Protein AF-A0A2D9NPJ0-F1 (afdb_monomer_lite)

Sequence (54 aa):
MPTTQHFADVNGKRIAYLEAGRGDPIVLLHGNPTSSYLWRNIIPTLEGCGRVIA

pLDDT: mean 97.78, std 1.38, range [90.12, 98.69]

Radius of gyration: 11.27 Å; chains: 1; bounding box: 30×19×28 Å

Structure (mmCIF, N/CA/C/O backbone):
data_AF-A0A2D9NPJ0-F1
#
_entry.id   AF-A0A2D9NPJ0-F1
#
loop_
_atom_site.group_PDB
_atom_site.id
_atom_site.type_symbol
_atom_site.label_atom_id
_atom_site.label_alt_id
_atom_site.label_comp_id
_atom_site.label_asym_id
_atom_site.label_entity_id
_atom_site.label_seq_id
_atom_site.pdbx_PDB_ins_code
_atom_site.Cartn_x
_atom_site.Cartn_y
_atom_site.Cartn_z
_atom_site.occupancy
_atom_site.B_iso_or_equiv
_atom_site.auth_seq_id
_atom_site.auth_comp_id
_atom_site.auth_asym_id
_atom_site.auth_atom_id
_atom_site.pdbx_PDB_model_num
ATOM 1 N N . MET A 1 1 ? 9.675 7.291 -7.159 1.00 90.12 1 MET A N 1
ATOM 2 C CA . MET A 1 1 ? 8.524 8.211 -7.334 1.00 90.12 1 MET A CA 1
ATOM 3 C C . MET A 1 1 ? 7.905 8.703 -6.017 1.00 90.12 1 MET A C 1
ATOM 5 O O . MET A 1 1 ? 7.857 7.928 -5.064 1.00 90.12 1 MET A O 1
ATOM 9 N N . PRO A 1 2 ? 7.437 9.968 -5.948 1.00 92.56 2 PRO A N 1
ATOM 10 C CA . PRO A 1 2 ? 6.734 10.528 -4.787 1.00 92.56 2 PRO A CA 1
ATOM 11 C C . PRO A 1 2 ? 5.298 9.992 -4.656 1.00 92.56 2 PRO A C 1
ATOM 13 O O . PRO A 1 2 ? 4.605 9.815 -5.657 1.00 92.56 2 PRO A O 1
ATOM 16 N N . THR A 1 3 ? 4.848 9.774 -3.418 1.00 97.25 3 THR A N 1
ATOM 17 C CA . THR A 1 3 ? 3.477 9.351 -3.084 1.00 97.25 3 THR A CA 1
ATOM 18 C C . THR A 1 3 ? 2.643 10.518 -2.578 1.00 97.25 3 THR A C 1
ATOM 20 O O . THR A 1 3 ? 3.138 11.332 -1.798 1.00 97.25 3 THR A O 1
ATOM 23 N N . THR A 1 4 ? 1.361 10.542 -2.930 1.00 98.19 4 THR A N 1
ATOM 24 C CA . THR A 1 4 ? 0.371 11.458 -2.348 1.00 98.19 4 THR A CA 1
ATOM 25 C C . THR A 1 4 ? -0.599 10.671 -1.474 1.00 98.19 4 THR A C 1
ATOM 27 O O . THR A 1 4 ? -0.978 9.554 -1.820 1.00 98.19 4 THR A O 1
ATOM 30 N N . GLN A 1 5 ? -0.975 11.226 -0.321 1.00 97.94 5 GLN A N 1
ATOM 31 C CA . GLN A 1 5 ? -1.972 10.614 0.553 1.00 97.94 5 GLN A CA 1
ATOM 32 C C . GLN A 1 5 ? -3.377 11.034 0.133 1.00 97.94 5 GLN A C 1
ATOM 34 O O . GLN A 1 5 ? -3.665 12.220 -0.026 1.00 97.94 5 GLN A O 1
ATOM 39 N N . HIS A 1 6 ? -4.262 10.052 0.042 1.00 98.44 6 HIS A N 1
ATOM 40 C CA . HIS A 1 6 ? -5.663 10.224 -0.297 1.00 98.44 6 HIS A CA 1
ATOM 41 C C . HIS A 1 6 ? -6.554 9.517 0.724 1.00 98.44 6 HIS A C 1
ATOM 43 O O . HIS A 1 6 ? -6.097 8.752 1.579 1.00 98.44 6 HIS A O 1
ATOM 49 N N . PHE A 1 7 ? -7.852 9.795 0.628 1.00 98.56 7 PHE A N 1
ATOM 50 C CA . PHE A 1 7 ? -8.875 9.115 1.403 1.00 98.56 7 PHE A CA 1
ATOM 51 C C . PHE A 1 7 ? -10.059 8.757 0.512 1.00 98.56 7 PHE A C 1
ATOM 53 O O . PHE A 1 7 ? -10.411 9.527 -0.380 1.00 98.56 7 PHE A O 1
ATOM 60 N N . ALA A 1 8 ? -10.677 7.611 0.776 1.00 98.25 8 ALA A N 1
ATOM 61 C CA . ALA A 1 8 ? -11.929 7.195 0.156 1.00 98.25 8 ALA A CA 1
ATOM 62 C C . ALA A 1 8 ? -12.963 6.865 1.233 1.00 98.25 8 ALA A C 1
ATOM 64 O O . ALA A 1 8 ? -12.633 6.223 2.232 1.00 98.25 8 ALA A O 1
ATOM 65 N N . ASP A 1 9 ? -14.210 7.272 1.015 1.00 98.56 9 ASP A N 1
ATOM 66 C CA . ASP A 1 9 ? -15.333 6.883 1.862 1.00 98.56 9 ASP A CA 1
ATOM 67 C C . ASP A 1 9 ? -15.974 5.606 1.306 1.00 98.56 9 ASP A C 1
ATOM 69 O O . ASP A 1 9 ? -16.502 5.584 0.195 1.00 98.56 9 ASP A O 1
ATOM 73 N N . VAL A 1 10 ? -15.913 4.522 2.079 1.00 98.06 10 VAL A N 1
ATOM 74 C CA . VAL A 1 10 ? -16.423 3.196 1.706 1.00 98.06 10 VAL A CA 1
ATOM 75 C C . VAL A 1 10 ? -17.262 2.656 2.856 1.00 98.06 10 VAL A C 1
ATOM 77 O O . VAL A 1 10 ? -16.760 2.466 3.962 1.00 98.06 10 VAL A O 1
ATOM 80 N N . ASN A 1 11 ? -18.550 2.405 2.612 1.00 98.19 11 ASN A N 1
ATOM 81 C CA . ASN A 1 11 ? -19.494 1.901 3.622 1.00 98.19 11 ASN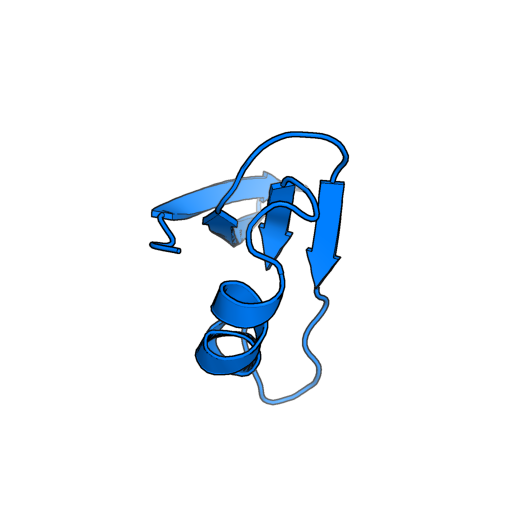 A CA 1
ATOM 82 C C . ASN A 1 11 ? -19.473 2.716 4.934 1.00 98.19 11 ASN A C 1
ATOM 84 O O . ASN A 1 11 ? -19.451 2.154 6.029 1.00 98.19 11 ASN A O 1
ATOM 88 N N . GLY A 1 12 ? -19.420 4.049 4.818 1.00 98.19 12 GLY A N 1
ATOM 89 C CA . GLY A 1 12 ? -19.372 4.970 5.961 1.00 98.19 12 GLY A CA 1
ATOM 90 C C . GLY A 1 12 ? -18.033 5.003 6.708 1.00 98.19 12 GLY A C 1
ATOM 91 O O . GLY A 1 12 ? -17.954 5.592 7.783 1.00 98.19 12 GLY A O 1
ATOM 92 N N . LYS A 1 13 ? -16.982 4.371 6.173 1.00 98.12 13 LYS A N 1
ATOM 93 C CA . LYS A 1 13 ? -15.631 4.372 6.743 1.00 98.12 13 LYS A CA 1
ATOM 94 C C . LYS A 1 13 ? -14.672 5.107 5.823 1.00 98.12 13 LYS A C 1
ATOM 96 O O . LYS A 1 13 ? -14.678 4.888 4.615 1.00 98.12 13 LYS A O 1
ATOM 101 N N . ARG A 1 14 ? -13.796 5.912 6.417 1.00 98.31 14 ARG A N 1
ATOM 102 C CA . ARG A 1 14 ? -12.753 6.638 5.698 1.00 98.31 14 ARG A CA 1
ATOM 103 C C . ARG A 1 14 ? -11.481 5.793 5.626 1.00 98.31 14 ARG A C 1
ATOM 105 O O . ARG A 1 14 ? -10.852 5.539 6.651 1.00 98.31 14 ARG A O 1
ATOM 112 N N . ILE A 1 15 ? -11.107 5.358 4.427 1.00 98.31 15 ILE A N 1
ATOM 113 C CA . ILE A 1 15 ? -9.914 4.547 4.158 1.00 98.31 15 ILE A CA 1
ATOM 114 C C . ILE A 1 15 ? -8.797 5.468 3.673 1.00 98.31 15 ILE A C 1
ATOM 116 O O . ILE A 1 15 ? -8.975 6.164 2.677 1.00 98.31 15 ILE A O 1
ATOM 120 N N . ALA A 1 16 ? -7.659 5.476 4.368 1.00 98.56 16 ALA A N 1
ATOM 121 C CA . ALA A 1 16 ? -6.450 6.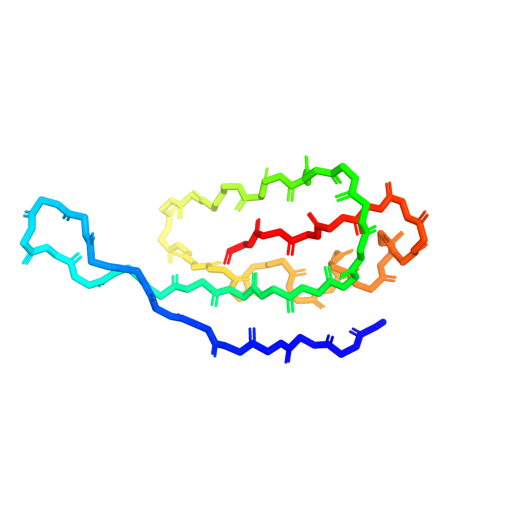159 3.912 1.00 98.56 16 ALA A CA 1
ATOM 122 C C . ALA A 1 16 ? -5.678 5.264 2.934 1.00 98.56 16 ALA A C 1
ATOM 124 O O . ALA A 1 16 ? -5.514 4.077 3.208 1.00 98.56 16 ALA A O 1
ATOM 125 N N . TYR A 1 17 ? -5.181 5.837 1.839 1.00 98.62 17 TYR A N 1
ATOM 126 C CA . TYR A 1 17 ? -4.307 5.146 0.888 1.00 98.62 17 TYR A CA 1
ATOM 127 C C . TYR A 1 17 ? -3.259 6.102 0.308 1.00 98.62 17 TYR A C 1
ATOM 129 O O . TYR A 1 17 ? -3.427 7.326 0.337 1.00 98.62 17 TYR A O 1
ATOM 137 N N . LEU A 1 18 ? -2.163 5.544 -0.197 1.00 98.38 18 LEU A N 1
ATOM 138 C CA . LEU A 1 18 ? -1.137 6.254 -0.953 1.00 98.38 18 LEU A CA 1
ATOM 139 C C . LEU A 1 18 ? -1.328 5.999 -2.448 1.00 98.38 18 LEU A C 1
ATOM 141 O O . LEU A 1 18 ? -1.601 4.871 -2.849 1.00 98.38 18 LEU A O 1
ATOM 145 N N . GLU A 1 19 ? -1.135 7.031 -3.266 1.00 98.31 19 GLU A N 1
ATOM 146 C CA . GLU A 1 19 ? -1.149 6.925 -4.728 1.00 98.31 19 GLU A CA 1
ATOM 147 C C . GLU A 1 19 ? 0.152 7.471 -5.331 1.00 98.31 19 GLU A C 1
ATOM 149 O O . GLU A 1 19 ? 0.688 8.489 -4.877 1.00 98.31 19 GLU A O 1
ATOM 154 N N . ALA A 1 20 ? 0.674 6.781 -6.346 1.00 98.38 20 ALA A N 1
ATOM 155 C CA . ALA A 1 20 ? 1.823 7.218 -7.135 1.00 98.38 20 ALA A CA 1
ATOM 156 C C . ALA A 1 20 ? 1.763 6.662 -8.567 1.00 98.38 20 ALA A C 1
ATOM 158 O O . ALA A 1 20 ? 1.199 5.599 -8.814 1.00 98.38 20 ALA A O 1
ATOM 159 N N . GLY A 1 21 ? 2.395 7.352 -9.516 1.00 97.19 21 GLY A N 1
ATOM 160 C CA . GLY A 1 21 ? 2.467 6.892 -10.906 1.00 97.19 21 GLY A CA 1
ATOM 161 C C . GLY A 1 21 ? 1.163 7.080 -11.691 1.00 97.19 21 GLY A C 1
ATOM 162 O O . GLY A 1 21 ? 0.280 7.844 -11.302 1.00 97.19 21 GLY A O 1
ATOM 163 N N . ARG A 1 22 ? 1.084 6.443 -12.864 1.00 97.50 22 ARG A N 1
ATOM 164 C CA . ARG A 1 22 ? -0.017 6.551 -13.842 1.00 97.50 22 ARG A CA 1
ATOM 165 C C . ARG A 1 22 ? -0.111 5.258 -14.660 1.00 97.50 22 ARG A C 1
ATOM 167 O O . ARG A 1 22 ? 0.871 4.531 -14.747 1.00 97.50 22 ARG A O 1
ATOM 174 N N . GLY A 1 23 ? -1.255 5.018 -15.300 1.00 97.69 23 GLY A N 1
ATOM 175 C CA . GLY A 1 23 ? -1.514 3.812 -16.099 1.00 97.69 23 GLY A CA 1
ATOM 176 C C . GLY A 1 23 ? -2.408 2.808 -15.371 1.00 97.69 23 GLY A C 1
ATOM 177 O O . GLY A 1 23 ? -3.163 3.195 -14.474 1.00 97.69 23 GLY A O 1
ATOM 178 N N . ASP A 1 24 ? -2.318 1.536 -15.762 1.00 98.38 24 ASP A N 1
ATOM 179 C CA . ASP A 1 24 ? -3.120 0.461 -15.172 1.00 98.38 24 ASP A CA 1
ATOM 180 C C . ASP A 1 24 ? -2.820 0.303 -13.669 1.00 98.38 24 ASP A C 1
ATOM 182 O O . ASP A 1 24 ? -1.672 0.484 -13.239 1.00 98.38 24 ASP A O 1
ATOM 186 N N . PRO A 1 25 ? -3.844 0.040 -12.835 1.00 98.38 25 PRO A N 1
ATOM 187 C CA . PRO A 1 25 ? -3.690 0.066 -11.389 1.00 98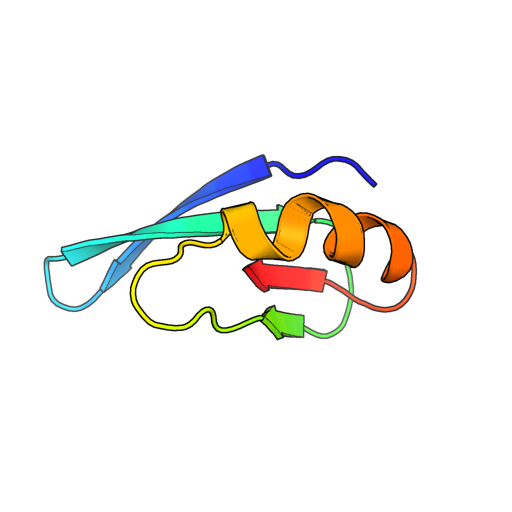.38 25 PRO A CA 1
ATOM 188 C C . PRO A 1 25 ? -2.955 -1.167 -10.851 1.00 98.38 25 PRO A C 1
ATOM 190 O O . PRO A 1 25 ? -3.304 -2.304 -11.165 1.00 98.38 25 PRO A O 1
ATOM 193 N N . ILE A 1 26 ? -2.005 -0.933 -9.947 1.00 98.69 26 ILE A N 1
ATOM 194 C CA . ILE A 1 26 ? -1.331 -1.956 -9.140 1.00 98.69 26 ILE A CA 1
ATOM 195 C C . ILE A 1 26 ? -1.733 -1.726 -7.681 1.00 98.69 26 ILE A C 1
ATOM 197 O O . ILE A 1 26 ? -1.356 -0.716 -7.085 1.00 98.69 26 ILE A O 1
ATOM 201 N N . VAL A 1 27 ? -2.507 -2.649 -7.105 1.00 98.56 27 VAL A N 1
ATOM 202 C CA . VAL A 1 27 ? -3.027 -2.529 -5.732 1.00 98.56 27 VAL A CA 1
ATOM 203 C C . VAL A 1 27 ? -2.167 -3.340 -4.768 1.00 98.56 27 VAL A C 1
ATOM 205 O O . VAL A 1 27 ? -2.044 -4.556 -4.913 1.00 98.56 27 VAL A O 1
ATOM 208 N N . LEU A 1 28 ? -1.592 -2.674 -3.768 1.00 98.56 28 LEU A N 1
ATOM 209 C CA . LEU A 1 28 ? -0.749 -3.288 -2.746 1.00 98.56 28 LEU A CA 1
ATOM 210 C C . LEU A 1 28 ? -1.527 -3.416 -1.433 1.00 98.56 28 LEU A C 1
ATOM 212 O O . LEU A 1 28 ? -1.778 -2.434 -0.746 1.00 98.56 28 LEU A O 1
ATOM 216 N N . LEU A 1 29 ? -1.891 -4.639 -1.053 1.00 98.50 29 LEU A N 1
ATOM 217 C CA . LEU A 1 29 ? -2.632 -4.901 0.182 1.00 98.50 29 LEU A CA 1
ATOM 218 C C . LEU A 1 29 ? -1.667 -5.275 1.308 1.00 98.50 29 LEU A C 1
ATOM 220 O O . LEU A 1 29 ? -0.919 -6.245 1.198 1.00 98.50 29 LEU A O 1
ATOM 224 N N . HIS A 1 30 ? -1.671 -4.506 2.394 1.00 98.19 30 HIS A N 1
ATOM 225 C CA . HIS A 1 30 ? -0.873 -4.821 3.577 1.00 98.19 30 HIS A CA 1
ATOM 226 C C . HIS A 1 30 ? -1.544 -5.896 4.456 1.00 98.19 30 HIS A C 1
ATOM 228 O O . HIS A 1 30 ? -2.723 -6.214 4.303 1.00 98.19 30 HIS A O 1
ATOM 234 N N . GLY A 1 31 ? -0.791 -6.439 5.415 1.00 97.62 31 GLY A N 1
ATOM 235 C CA . GLY A 1 31 ? -1.286 -7.401 6.405 1.00 97.62 31 GLY A CA 1
ATOM 236 C C . GLY A 1 31 ? -1.470 -6.802 7.802 1.00 97.62 31 GLY A C 1
ATOM 237 O O . GLY A 1 31 ? -1.302 -5.599 8.022 1.00 97.62 31 GLY A O 1
ATOM 238 N N . ASN A 1 32 ? -1.761 -7.661 8.776 1.00 96.69 32 ASN A N 1
ATOM 239 C CA . ASN A 1 32 ? -1.783 -7.331 10.204 1.00 96.69 32 ASN A CA 1
ATOM 240 C C . ASN A 1 32 ? -0.376 -7.552 10.813 1.00 96.69 32 ASN A C 1
ATOM 242 O O . ASN A 1 32 ? 0.202 -8.599 10.515 1.00 96.69 32 ASN A O 1
ATOM 246 N N . PRO A 1 33 ? 0.202 -6.655 11.645 1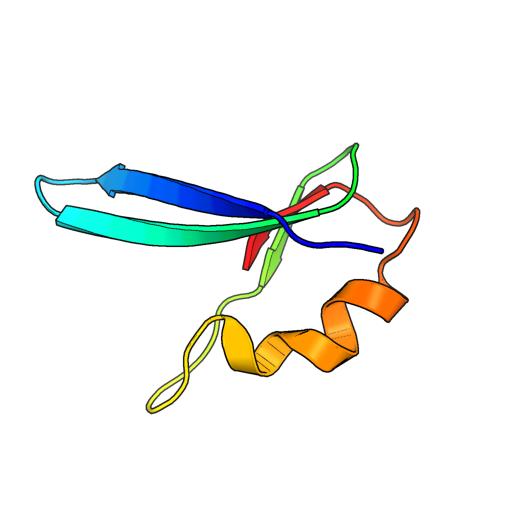.00 97.06 33 PRO A N 1
ATOM 247 C CA . PRO A 1 33 ? -0.295 -5.367 12.158 1.00 97.06 33 PRO A CA 1
ATOM 248 C C . PRO A 1 33 ? 0.318 -4.154 11.434 1.00 97.06 33 PRO A C 1
ATOM 250 O O . PRO A 1 33 ? 0.899 -3.267 12.057 1.00 97.06 33 PRO A O 1
ATOM 253 N N . THR A 1 34 ? 0.247 -4.129 10.103 1.00 98.31 34 THR A N 1
ATOM 254 C CA . THR A 1 34 ? 0.930 -3.117 9.273 1.00 98.31 34 THR A CA 1
ATOM 255 C C . THR A 1 34 ? -0.048 -2.123 8.635 1.00 98.31 34 THR A C 1
ATOM 257 O O . THR A 1 34 ? -1.247 -2.168 8.894 1.00 98.31 34 THR A O 1
ATOM 260 N N . SER A 1 35 ? 0.473 -1.208 7.815 1.00 98.00 35 SER A N 1
ATOM 261 C CA . SER A 1 35 ? -0.288 -0.236 7.021 1.00 98.00 35 SER A CA 1
ATOM 262 C C . SER A 1 35 ? 0.342 -0.080 5.632 1.00 98.00 35 SER A C 1
ATOM 264 O O . SER A 1 35 ? 1.363 -0.712 5.343 1.00 98.00 35 SER A O 1
ATOM 266 N N . SER A 1 36 ? -0.198 0.814 4.798 1.00 97.50 36 SER A N 1
ATOM 267 C CA . SER A 1 36 ? 0.397 1.214 3.510 1.00 97.50 36 SER A CA 1
ATOM 268 C C . SER A 1 36 ? 1.876 1.620 3.618 1.00 97.50 36 SER A C 1
ATOM 270 O O . SER A 1 36 ? 2.650 1.448 2.675 1.00 97.50 36 SER A O 1
ATOM 272 N N . TYR A 1 37 ? 2.320 2.059 4.804 1.00 97.00 37 TYR A N 1
ATOM 273 C CA . TYR A 1 37 ? 3.718 2.381 5.092 1.00 97.00 37 TYR A CA 1
ATOM 274 C C . TYR A 1 37 ? 4.675 1.197 4.887 1.00 97.00 37 TYR A C 1
ATOM 276 O O . TYR A 1 37 ? 5.864 1.410 4.631 1.00 97.00 37 TYR A O 1
ATOM 284 N N . LEU A 1 38 ? 4.183 -0.048 4.956 1.00 98.31 38 LEU A N 1
ATOM 285 C CA . LEU A 1 38 ? 4.946 -1.253 4.616 1.00 98.31 38 LEU A CA 1
ATOM 286 C C . LEU A 1 38 ? 5.582 -1.139 3.223 1.00 98.31 38 LEU A C 1
ATOM 288 O O . LEU A 1 38 ? 6.732 -1.528 3.028 1.00 98.31 38 LEU A O 1
ATOM 292 N N . TRP A 1 39 ? 4.866 -0.526 2.282 1.00 98.25 39 TRP A N 1
ATOM 293 C CA . TRP A 1 39 ? 5.238 -0.474 0.875 1.00 98.25 39 TRP A CA 1
ATOM 294 C C . TRP A 1 39 ? 6.137 0.703 0.498 1.00 98.25 39 TRP A C 1
ATOM 296 O O . TRP A 1 39 ? 6.573 0.778 -0.645 1.00 98.25 39 TRP A O 1
ATOM 306 N N . ARG A 1 40 ? 6.494 1.595 1.431 1.00 97.56 40 ARG A N 1
ATOM 307 C CA . ARG A 1 40 ? 7.266 2.824 1.138 1.00 97.56 40 ARG A CA 1
ATOM 308 C C . ARG A 1 40 ? 8.581 2.605 0.374 1.00 97.56 40 ARG A C 1
ATOM 310 O O . ARG A 1 40 ? 8.992 3.478 -0.377 1.00 97.56 40 ARG A O 1
ATOM 317 N N . ASN A 1 41 ? 9.218 1.444 0.551 1.00 97.62 41 ASN A N 1
ATOM 318 C CA . ASN A 1 41 ? 10.464 1.082 -0.135 1.00 97.62 41 ASN A CA 1
ATOM 319 C C . ASN A 1 41 ? 10.237 0.245 -1.406 1.00 97.62 41 ASN A C 1
ATOM 321 O O . ASN A 1 41 ? 11.164 0.083 -2.190 1.00 97.62 41 ASN A O 1
ATOM 325 N N . ILE A 1 42 ? 9.025 -0.276 -1.612 1.00 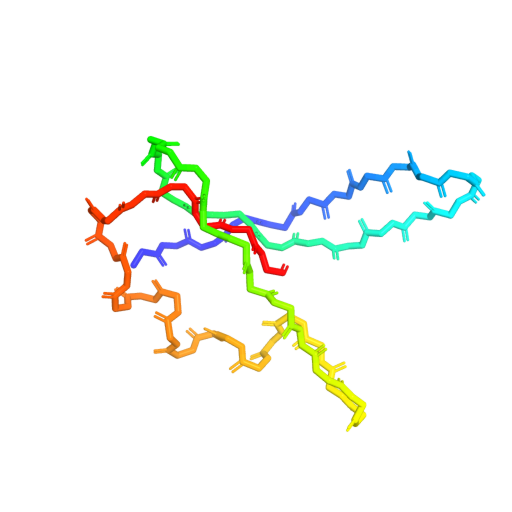98.06 42 ILE A N 1
ATOM 326 C CA . ILE A 1 42 ? 8.632 -1.047 -2.801 1.00 98.06 42 ILE A CA 1
ATOM 327 C C . ILE A 1 42 ? 8.000 -0.130 -3.850 1.00 98.06 42 ILE A C 1
ATOM 329 O O . ILE A 1 42 ? 8.279 -0.256 -5.033 1.00 98.06 42 ILE A O 1
ATOM 333 N N . ILE A 1 43 ? 7.198 0.851 -3.430 1.00 98.12 43 ILE A N 1
ATOM 334 C CA . ILE A 1 43 ? 6.545 1.806 -4.335 1.00 98.12 43 ILE A CA 1
ATOM 335 C C . ILE A 1 43 ? 7.550 2.463 -5.304 1.00 98.12 43 ILE A C 1
ATOM 337 O O . ILE A 1 43 ? 7.264 2.485 -6.499 1.00 98.12 43 ILE A O 1
ATOM 341 N N . PRO A 1 44 ? 8.745 2.937 -4.885 1.00 97.56 44 PRO A N 1
ATOM 342 C CA . PRO A 1 44 ? 9.709 3.518 -5.818 1.00 97.56 44 PRO A CA 1
ATOM 343 C C . PRO A 1 44 ? 10.206 2.552 -6.900 1.00 97.56 44 PRO A C 1
ATOM 345 O O . PRO A 1 44 ? 10.565 3.012 -7.977 1.00 97.56 44 PRO A O 1
ATOM 348 N N . THR A 1 45 ? 10.212 1.238 -6.651 1.00 97.81 45 THR A N 1
ATOM 349 C CA . THR A 1 45 ? 10.688 0.240 -7.624 1.00 97.81 45 THR A CA 1
ATOM 350 C C . THR A 1 45 ? 9.649 -0.091 -8.695 1.00 97.81 45 THR A C 1
ATOM 352 O O . THR A 1 45 ? 9.971 -0.791 -9.646 1.00 97.81 45 THR A O 1
ATOM 355 N N . LEU A 1 46 ? 8.408 0.388 -8.542 1.00 97.81 46 LEU A N 1
ATOM 356 C CA . LEU A 1 46 ? 7.308 0.219 -9.500 1.00 97.81 46 LEU A CA 1
ATOM 357 C C . LEU A 1 46 ? 7.143 1.439 -10.424 1.00 97.81 46 LEU A C 1
ATOM 359 O O . LEU A 1 46 ? 6.130 1.578 -11.114 1.00 97.81 46 LEU A O 1
ATOM 363 N N . GLU A 1 47 ? 8.105 2.361 -10.415 1.00 97.12 47 GLU A N 1
ATOM 364 C CA . GLU A 1 47 ? 8.073 3.555 -11.253 1.00 97.12 47 GLU A CA 1
ATOM 365 C C . GLU A 1 47 ? 8.038 3.183 -12.743 1.00 97.12 47 GLU A C 1
ATOM 367 O O . GLU A 1 47 ? 8.862 2.418 -13.235 1.00 97.12 47 GLU A O 1
ATOM 372 N N . GLY A 1 48 ? 7.040 3.708 -13.459 1.00 96.81 48 GLY A N 1
ATOM 373 C CA . GLY A 1 48 ? 6.795 3.382 -14.867 1.00 96.81 48 GLY A CA 1
ATOM 374 C C . GLY A 1 48 ? 6.022 2.079 -15.110 1.00 96.81 48 GLY A C 1
ATOM 375 O O . GLY A 1 48 ? 5.634 1.830 -16.247 1.00 96.81 48 GLY A O 1
ATOM 376 N N . CYS A 1 49 ? 5.743 1.274 -14.078 1.00 97.88 49 CYS A N 1
ATOM 377 C CA . CYS A 1 49 ? 4.982 0.027 -14.224 1.00 97.88 49 CYS A CA 1
ATOM 378 C C . CYS A 1 49 ? 3.460 0.234 -14.208 1.00 97.88 49 CYS A C 1
ATOM 380 O O . CYS A 1 49 ? 2.733 -0.586 -14.759 1.00 97.88 49 CYS A O 1
ATOM 382 N N . GLY A 1 50 ? 2.970 1.298 -13.567 1.00 98.00 50 GLY A N 1
ATOM 383 C CA . GLY A 1 50 ? 1.539 1.575 -13.465 1.00 98.00 50 GLY A CA 1
ATOM 384 C C . GLY A 1 50 ? 1.190 2.614 -12.405 1.00 98.00 50 GLY A C 1
ATOM 385 O O . GLY A 1 50 ? 2.057 3.296 -11.847 1.00 98.00 50 GLY A O 1
ATOM 386 N N . ARG A 1 51 ? -0.109 2.730 -12.123 1.00 98.50 51 ARG A N 1
ATOM 387 C CA . ARG A 1 51 ? -0.650 3.571 -11.051 1.00 98.50 51 ARG A CA 1
ATOM 388 C C . ARG A 1 51 ? -0.733 2.756 -9.765 1.00 98.50 51 ARG A C 1
ATOM 390 O O . ARG A 1 51 ? -1.587 1.885 -9.632 1.00 98.50 51 ARG A O 1
ATOM 397 N N . VAL A 1 52 ? 0.167 3.013 -8.828 1.00 98.69 52 VAL A N 1
ATOM 398 C CA . VAL A 1 52 ? 0.263 2.265 -7.573 1.00 98.69 52 VAL A CA 1
ATOM 399 C C . VAL A 1 52 ? -0.700 2.841 -6.541 1.00 98.69 52 VAL A C 1
ATOM 401 O O . VAL A 1 52 ? -0.709 4.052 -6.328 1.00 98.69 52 VAL A O 1
ATOM 404 N N . ILE A 1 53 ? -1.475 1.967 -5.895 1.00 98.69 53 ILE A N 1
ATOM 405 C CA . ILE A 1 53 ? -2.420 2.279 -4.814 1.00 98.69 53 ILE A CA 1
ATOM 406 C C . ILE A 1 53 ? -2.092 1.359 -3.631 1.00 98.69 53 ILE A C 1
ATOM 408 O O . ILE A 1 53 ? -2.097 0.138 -3.801 1.00 98.69 53 ILE A O 1
ATOM 412 N N . ALA A 1 54 ? -1.788 1.920 -2.459 1.00 98.12 54 ALA A N 1
ATOM 413 C CA . ALA A 1 54 ? -1.304 1.176 -1.287 1.00 98.12 54 ALA A CA 1
ATOM 414 C C . ALA A 1 54 ? -1.975 1.588 0.025 1.00 98.12 54 ALA A C 1
ATOM 416 O O . ALA A 1 54 ? -2.189 2.807 0.222 1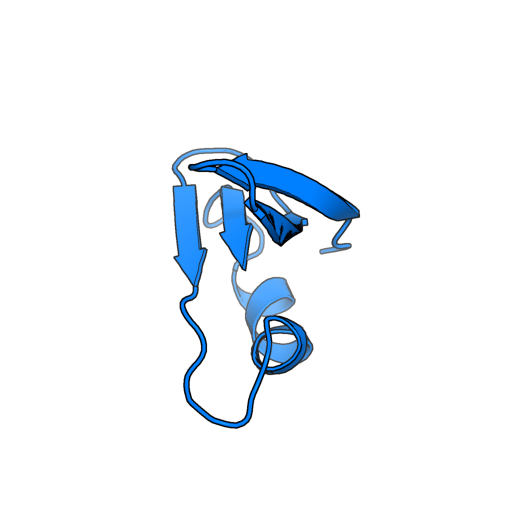.00 98.12 54 ALA A O 1
#

Foldseek 3Di:
DDWDWDWDQDPNDIDIKIKDEAADEDEDDDDPPDDNVVCVVVVVVCHPVHIYID

Secondary structure (DSSP, 8-state):
---EEEEEEETTEEEEEEEEE-SSEEE----TT--GGGGGGTGGGGTTT-EEE-